Protein AF-A0AAX1YCF3-F1 (afdb_monomer_lite)

Foldseek 3Di:
DDLLVLVVVLVVQDDAPDWDDDPQWTWHFYDPDPQKTKTFIFHQDPVRDTHTAWMWIWHDDPSDTGTAWIWGVPDVVTDTDGDDPVCVVVNVVVSVVSSVVSVVSSVD

pLDDT: mean 91.73, std 7.12, range [60.69, 98.12]

Organism: Streptococcus salivarius (NCBI:txid1304)

Secondary structure (DSSP, 8-state):
--HHHHHHHHHHHSPTT--EEETTEEEEEEEEETTEEEEEEEEEPTTS-EEEEEEEEEEEETTEEEEEEEEESSSSS-EEEE--GGGHHHHHHHHHHHHHHHHHHHH-

Radius of gyration: 13.35 Å; chains: 1; bounding box: 30×35×36 Å

Sequence (108 aa):
MSNEKVLAALFERIEINKSYYFEGAYYRLKDYGDHIYGLQRAIPGMCGEKTASPSIKFYWKNGVLDYQFYVDFEASPMIMKAYSSTDHAFFEQAFENLLHDFEDILES

Structure (mmCIF, N/CA/C/O backbone):
data_AF-A0AAX1YCF3-F1
#
_entry.id   AF-A0AAX1YCF3-F1
#
loop_
_atom_site.group_PDB
_atom_site.id
_atom_site.type_symbol
_atom_site.label_atom_id
_atom_site.label_alt_id
_atom_site.label_comp_id
_atom_site.label_asym_id
_atom_site.label_entity_id
_atom_site.label_seq_id
_atom_site.pdbx_PDB_ins_code
_atom_site.Cartn_x
_atom_site.Cartn_y
_atom_site.Cartn_z
_atom_site.occupancy
_atom_site.B_iso_or_equiv
_atom_site.auth_seq_id
_atom_site.auth_comp_id
_atom_site.auth_asym_id
_atom_site.auth_atom_id
_atom_site.pdbx_PDB_model_num
ATOM 1 N N . MET A 1 1 ? 4.676 -0.693 17.880 1.00 60.69 1 MET A N 1
ATOM 2 C CA . MET A 1 1 ? 3.223 -1.004 17.858 1.00 60.69 1 MET A CA 1
ATOM 3 C C . MET A 1 1 ? 3.008 -2.103 16.827 1.00 60.69 1 MET A C 1
ATOM 5 O O . MET A 1 1 ? 3.894 -2.259 16.007 1.00 60.69 1 MET A O 1
ATOM 9 N N . SER A 1 2 ? 1.933 -2.897 16.886 1.00 83.31 2 SER A N 1
ATOM 10 C CA . SER A 1 2 ? 1.691 -3.886 15.819 1.00 83.31 2 SER A CA 1
ATOM 11 C C . SER A 1 2 ? 1.139 -3.185 14.572 1.00 83.31 2 SER A C 1
ATOM 13 O O . SER A 1 2 ? 0.433 -2.178 14.710 1.00 83.31 2 SER A O 1
ATOM 15 N N . ASN A 1 3 ? 1.447 -3.707 13.385 1.00 83.38 3 ASN A N 1
ATOM 16 C CA . ASN A 1 3 ? 1.052 -3.122 12.099 1.00 83.38 3 ASN A CA 1
ATOM 17 C C . ASN A 1 3 ? -0.465 -2.937 11.984 1.00 83.38 3 ASN A C 1
ATOM 19 O O . ASN A 1 3 ? -0.933 -1.945 11.440 1.00 83.38 3 ASN A O 1
ATOM 23 N N . GLU A 1 4 ? -1.246 -3.827 12.589 1.00 88.56 4 GLU A N 1
ATOM 24 C CA . GLU A 1 4 ? -2.707 -3.764 12.636 1.00 88.56 4 GLU A CA 1
ATOM 25 C C . GLU A 1 4 ? -3.221 -2.534 13.387 1.00 88.56 4 GLU A C 1
ATOM 27 O O . GLU A 1 4 ? -4.222 -1.942 12.990 1.00 88.56 4 GLU A O 1
ATOM 32 N N . LYS A 1 5 ? -2.553 -2.135 14.479 1.00 87.75 5 LYS A N 1
ATOM 33 C CA . LYS A 1 5 ? -2.958 -0.957 15.263 1.00 87.75 5 LYS A CA 1
ATOM 34 C C . LYS A 1 5 ? -2.659 0.332 14.516 1.00 87.75 5 LYS A C 1
ATOM 36 O O . LYS A 1 5 ? -3.493 1.233 14.508 1.00 87.75 5 LYS A O 1
ATOM 41 N N . VAL A 1 6 ? -1.483 0.403 13.897 1.00 88.25 6 VAL A N 1
ATOM 42 C CA . VAL A 1 6 ? -1.078 1.558 13.090 1.00 88.25 6 VAL A CA 1
ATOM 43 C C . VAL A 1 6 ? -1.978 1.675 11.863 1.00 88.25 6 VAL A C 1
ATOM 45 O O . VAL A 1 6 ? -2.522 2.742 11.596 1.00 88.25 6 VAL A O 1
ATOM 48 N N . LEU A 1 7 ? -2.241 0.559 11.179 1.00 92.25 7 LEU A N 1
ATOM 49 C CA . LEU A 1 7 ? -3.172 0.513 10.059 1.00 92.25 7 LEU A CA 1
ATOM 50 C C . LEU A 1 7 ? -4.582 0.948 10.480 1.00 92.25 7 LEU A C 1
ATOM 52 O O . LEU A 1 7 ? -5.189 1.763 9.794 1.00 92.25 7 LEU A O 1
ATOM 56 N N . ALA A 1 8 ? -5.102 0.466 11.611 1.00 92.44 8 ALA A N 1
ATOM 57 C CA . ALA A 1 8 ? -6.402 0.909 12.115 1.00 92.44 8 ALA A CA 1
ATOM 58 C C . ALA A 1 8 ? -6.445 2.434 12.326 1.00 92.44 8 ALA A C 1
ATOM 60 O O . ALA A 1 8 ? -7.373 3.085 11.850 1.00 92.44 8 ALA A O 1
ATOM 61 N N . ALA A 1 9 ? -5.412 3.008 12.951 1.00 91.31 9 ALA A N 1
ATOM 62 C CA . ALA A 1 9 ? -5.302 4.454 13.137 1.00 91.31 9 ALA A CA 1
ATOM 63 C C . ALA A 1 9 ? -5.196 5.214 11.801 1.00 91.31 9 ALA A C 1
ATOM 65 O O . ALA A 1 9 ? -5.776 6.290 11.652 1.00 91.31 9 ALA A O 1
ATOM 66 N N . LEU A 1 10 ? -4.503 4.652 10.806 1.00 92.62 10 LEU A N 1
ATOM 67 C CA . LEU A 1 10 ? -4.424 5.223 9.462 1.00 92.62 10 LEU A CA 1
ATOM 68 C C . LEU A 1 10 ? -5.811 5.312 8.808 1.00 92.62 10 LEU A C 1
ATOM 70 O O . LEU A 1 10 ? -6.159 6.357 8.260 1.00 92.62 10 LEU A O 1
ATOM 74 N N . PHE A 1 11 ? -6.621 4.252 8.898 1.00 92.81 11 PHE A N 1
ATOM 75 C CA . PHE A 1 11 ? -7.989 4.227 8.358 1.00 92.81 11 PHE A CA 1
ATOM 76 C C . PHE A 1 11 ? -8.920 5.269 9.000 1.00 92.81 11 PHE A C 1
ATOM 78 O O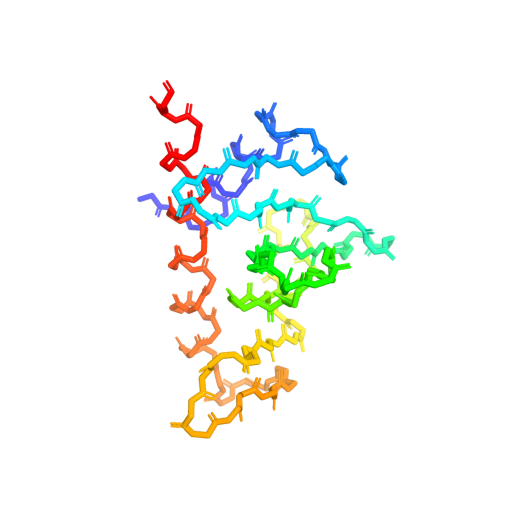 . PHE A 1 11 ? -9.885 5.689 8.366 1.00 92.81 11 PHE A O 1
ATOM 85 N N . GLU A 1 12 ? -8.646 5.698 10.233 1.00 92.88 12 GLU A N 1
ATOM 86 C CA . GLU A 1 12 ? -9.412 6.747 10.919 1.00 92.88 12 GLU A CA 1
ATOM 87 C C . GLU A 1 12 ? -8.987 8.166 10.507 1.00 92.88 12 GLU A C 1
ATOM 89 O O . GLU A 1 12 ? -9.781 9.104 10.603 1.00 92.88 12 GLU A O 1
ATOM 94 N N . ARG A 1 13 ? -7.736 8.338 10.061 1.00 93.00 13 ARG A N 1
ATOM 95 C CA . ARG A 1 13 ? -7.124 9.655 9.810 1.00 93.00 13 ARG A CA 1
ATOM 96 C C . ARG A 1 13 ? -7.024 10.016 8.331 1.00 93.00 13 ARG A C 1
ATOM 98 O O . ARG A 1 13 ? -7.010 11.201 8.002 1.00 93.00 13 ARG A O 1
ATOM 105 N N . ILE A 1 14 ? -6.954 9.024 7.445 1.00 93.06 14 ILE A N 1
ATOM 106 C CA . ILE A 1 14 ? -6.898 9.233 5.998 1.00 93.06 14 ILE A CA 1
ATOM 107 C C . ILE A 1 14 ? -8.266 9.048 5.347 1.00 93.06 14 ILE A C 1
ATOM 109 O O . ILE A 1 14 ? -9.024 8.132 5.654 1.00 93.06 14 ILE A O 1
ATOM 113 N N . GLU A 1 15 ? -8.553 9.896 4.365 1.00 95.12 15 GLU A N 1
ATOM 114 C CA . GLU A 1 15 ? -9.711 9.740 3.498 1.00 95.12 15 GLU A CA 1
ATOM 115 C C . GLU A 1 15 ? -9.401 8.706 2.407 1.00 95.12 15 GLU A C 1
ATOM 117 O O . GLU A 1 15 ? -8.478 8.866 1.600 1.00 95.12 15 GLU A O 1
ATOM 122 N N . ILE A 1 16 ? -10.186 7.631 2.374 1.00 95.25 16 ILE A N 1
ATOM 123 C CA . ILE A 1 16 ? -10.049 6.556 1.389 1.00 95.25 16 ILE A CA 1
ATOM 124 C C . ILE A 1 16 ? -10.192 7.119 -0.034 1.00 95.25 16 ILE A C 1
ATOM 126 O O . ILE A 1 16 ? -11.053 7.945 -0.322 1.00 95.25 16 ILE A O 1
ATOM 130 N N . ASN A 1 17 ? -9.349 6.636 -0.947 1.00 94.81 17 ASN A N 1
ATOM 131 C CA . ASN A 1 17 ? -9.224 7.034 -2.352 1.00 94.81 17 ASN A CA 1
ATOM 132 C C . ASN A 1 17 ? -8.714 8.460 -2.616 1.00 94.81 17 ASN A C 1
ATOM 134 O O . ASN A 1 17 ? -8.412 8.776 -3.774 1.00 94.81 17 ASN A O 1
ATOM 138 N N . LYS A 1 18 ? -8.521 9.288 -1.586 1.00 94.75 18 LYS A N 1
ATOM 139 C CA . LYS A 1 18 ? -7.891 10.602 -1.727 1.00 94.75 18 LYS A CA 1
ATOM 140 C C . LYS A 1 18 ? -6.384 10.476 -1.912 1.00 94.75 18 LYS A C 1
ATOM 142 O O . L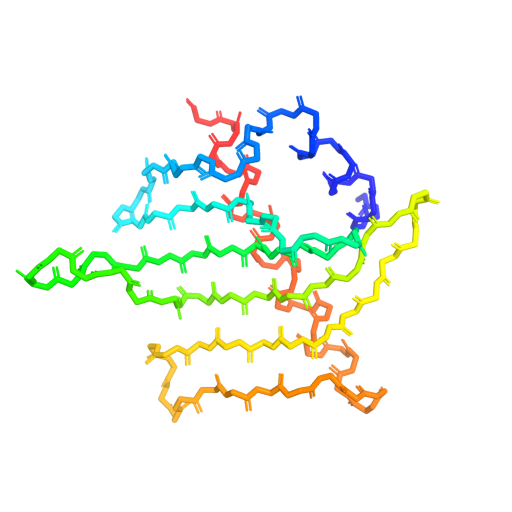YS A 1 18 ? -5.730 9.638 -1.299 1.00 94.75 18 LYS A O 1
ATOM 147 N N . SER A 1 19 ? -5.831 11.317 -2.783 1.00 92.94 19 SER A N 1
ATOM 148 C CA . SER A 1 19 ? -4.384 11.451 -2.949 1.00 92.94 19 SER A CA 1
ATOM 149 C C . SER A 1 19 ? -3.849 12.607 -2.112 1.00 92.94 19 SER A C 1
ATOM 151 O O . SER A 1 19 ? -4.342 13.727 -2.224 1.00 92.94 19 SER A O 1
ATOM 153 N N . TYR A 1 20 ? -2.797 12.333 -1.353 1.00 93.44 20 TYR A N 1
ATOM 154 C CA . TYR A 1 20 ? -2.024 13.286 -0.566 1.00 93.44 20 TYR A CA 1
ATOM 155 C C . TYR A 1 20 ? -0.669 13.473 -1.245 1.00 93.44 20 TYR A C 1
ATOM 157 O O . TYR A 1 20 ? -0.075 12.490 -1.676 1.00 93.44 20 TYR A O 1
ATOM 165 N N . TYR A 1 21 ? -0.209 14.711 -1.418 1.00 91.94 21 TYR A N 1
ATOM 166 C CA . TYR A 1 21 ? 1.105 14.980 -2.005 1.00 91.94 21 TYR A CA 1
ATOM 167 C C . TYR A 1 21 ? 2.092 15.316 -0.895 1.00 91.94 21 TYR A C 1
ATOM 169 O O . TYR A 1 21 ? 1.856 16.262 -0.146 1.00 91.94 21 TYR A O 1
ATOM 177 N N . PHE A 1 22 ? 3.175 14.554 -0.810 1.00 92.31 22 PHE A N 1
ATOM 178 C CA . PHE A 1 22 ? 4.198 14.692 0.218 1.00 92.31 22 PHE A CA 1
ATOM 179 C C . PHE A 1 22 ? 5.557 14.312 -0.373 1.00 92.31 22 PHE A C 1
ATOM 181 O O . PHE A 1 22 ? 5.653 13.346 -1.127 1.00 92.31 22 PHE A O 1
ATOM 188 N N . GLU A 1 23 ? 6.580 15.126 -0.110 1.00 91.44 23 GLU A N 1
ATOM 189 C CA . GLU A 1 23 ? 7.968 14.905 -0.555 1.00 91.44 23 GLU A CA 1
ATOM 190 C C . GLU A 1 23 ? 8.138 14.429 -2.013 1.00 91.44 23 GLU A C 1
ATOM 192 O O . GLU A 1 23 ? 8.900 13.517 -2.325 1.00 91.44 23 GLU A O 1
ATOM 197 N N . GLY A 1 24 ? 7.418 15.052 -2.951 1.00 89.31 24 GLY A N 1
ATOM 198 C CA . GLY A 1 24 ? 7.567 14.736 -4.377 1.00 89.31 24 GLY A CA 1
ATOM 199 C C . GLY A 1 24 ? 6.735 13.551 -4.874 1.00 89.31 24 GLY A C 1
ATOM 200 O O . GLY A 1 24 ? 6.744 13.277 -6.073 1.00 89.31 24 GLY A O 1
ATOM 201 N N . ALA A 1 25 ? 5.988 12.874 -4.000 1.00 92.81 25 ALA A N 1
ATOM 202 C CA . ALA A 1 25 ? 5.180 11.711 -4.342 1.00 92.81 25 ALA A CA 1
ATOM 203 C C . ALA A 1 25 ? 3.712 11.877 -3.923 1.00 92.81 25 ALA A C 1
ATOM 205 O O . ALA A 1 25 ? 3.359 12.657 -3.039 1.00 92.81 25 ALA A O 1
ATOM 206 N N . TYR A 1 26 ? 2.832 11.127 -4.584 1.00 93.75 26 TYR A N 1
ATOM 207 C CA . TYR A 1 26 ? 1.434 10.993 -4.199 1.00 93.75 26 TYR A CA 1
ATOM 208 C C . TYR A 1 26 ? 1.221 9.717 -3.402 1.00 93.75 26 TYR A C 1
ATOM 210 O O . TYR A 1 26 ? 1.522 8.631 -3.888 1.00 93.75 26 TYR A O 1
ATOM 218 N N . TYR A 1 27 ? 0.587 9.844 -2.248 1.00 95.25 27 TYR A N 1
ATOM 219 C CA . TYR A 1 27 ? 0.203 8.735 -1.393 1.00 95.25 27 TYR A CA 1
ATOM 220 C C . TYR A 1 27 ? -1.312 8.601 -1.369 1.00 95.25 27 TYR A C 1
ATOM 222 O O . TYR A 1 27 ? -2.046 9.592 -1.360 1.00 95.25 27 TYR A O 1
ATOM 230 N N . ARG A 1 28 ? -1.804 7.367 -1.418 1.00 95.56 28 ARG A N 1
ATOM 231 C CA . ARG A 1 28 ? -3.236 7.071 -1.366 1.00 95.56 28 ARG A CA 1
ATOM 232 C C . ARG A 1 28 ? -3.490 5.715 -0.727 1.00 95.56 28 ARG A C 1
ATOM 234 O O . ARG A 1 28 ? -2.946 4.713 -1.189 1.00 95.56 28 ARG A O 1
ATOM 241 N N . LEU A 1 29 ? -4.405 5.686 0.238 1.00 96.75 29 LEU A N 1
ATOM 242 C CA . LEU A 1 29 ? -5.099 4.465 0.630 1.00 96.75 29 LEU A CA 1
ATOM 243 C C . LEU A 1 29 ? -6.216 4.215 -0.385 1.00 96.75 29 LEU A C 1
ATOM 245 O O . LEU A 1 29 ? -7.202 4.947 -0.431 1.00 96.75 29 LEU A O 1
ATOM 249 N N . LYS A 1 30 ? -6.033 3.234 -1.261 1.00 96.31 30 LYS A N 1
ATOM 250 C CA . LYS A 1 30 ? -6.987 2.899 -2.319 1.00 96.31 30 LYS A CA 1
ATOM 251 C C . LYS A 1 30 ? -7.916 1.784 -1.863 1.00 96.31 30 LYS A C 1
ATOM 253 O O . LYS A 1 30 ? -7.440 0.798 -1.317 1.00 96.31 30 LYS A O 1
ATOM 258 N N . ASP A 1 31 ? -9.203 1.912 -2.156 1.00 97.00 31 ASP A N 1
ATOM 259 C CA . ASP A 1 31 ? -10.203 0.861 -1.970 1.00 97.00 31 ASP A CA 1
ATOM 260 C C . ASP A 1 31 ? -10.479 0.153 -3.302 1.00 97.00 31 ASP A C 1
ATOM 262 O O . ASP A 1 31 ? -10.690 0.792 -4.337 1.00 97.00 31 ASP A O 1
ATOM 266 N N . TYR A 1 32 ? -10.421 -1.175 -3.277 1.00 96.50 32 TYR A N 1
ATOM 267 C CA . TYR A 1 32 ? -10.709 -2.054 -4.408 1.00 96.50 32 TYR A CA 1
ATOM 268 C C . TYR A 1 32 ? -12.045 -2.802 -4.252 1.00 96.50 32 TYR A C 1
ATOM 270 O O . TYR A 1 32 ? -12.392 -3.569 -5.150 1.00 96.50 32 TYR A O 1
ATOM 278 N N . GLY A 1 33 ? -12.790 -2.583 -3.165 1.00 96.25 33 GLY A N 1
ATOM 279 C CA . GLY A 1 33 ? -13.979 -3.349 -2.793 1.00 96.25 33 GLY A CA 1
ATOM 280 C C . GLY A 1 33 ? -13.642 -4.609 -1.991 1.00 96.25 33 GLY A C 1
ATOM 281 O O . GLY A 1 33 ? -12.483 -4.996 -1.875 1.00 96.25 33 GLY A O 1
ATOM 282 N N . ASP A 1 34 ? -14.661 -5.247 -1.409 1.00 96.00 34 ASP A N 1
ATOM 283 C CA . ASP A 1 34 ? -14.544 -6.524 -0.681 1.00 96.00 34 ASP A CA 1
ATOM 284 C C . ASP A 1 34 ? -13.478 -6.542 0.430 1.00 96.00 34 ASP A C 1
ATOM 286 O O . ASP A 1 34 ? -12.816 -7.553 0.665 1.00 96.00 34 ASP A O 1
ATOM 290 N N . HIS A 1 35 ? -13.327 -5.413 1.135 1.00 97.00 35 HIS A N 1
ATOM 291 C CA . HIS A 1 35 ? -12.307 -5.208 2.172 1.00 97.00 35 HIS A CA 1
ATOM 292 C C . HIS A 1 35 ? -10.867 -5.312 1.657 1.00 97.00 35 HIS A C 1
ATOM 294 O O . HIS A 1 35 ? -9.944 -5.604 2.419 1.00 97.00 35 HIS A O 1
ATOM 300 N N . ILE A 1 36 ? -10.675 -5.083 0.361 1.00 98.12 36 ILE A N 1
ATOM 301 C CA . ILE A 1 36 ? -9.374 -5.076 -0.278 1.00 98.12 36 ILE A CA 1
ATOM 302 C C . ILE A 1 36 ? -8.918 -3.646 -0.479 1.00 98.12 36 ILE A C 1
ATOM 304 O O . ILE A 1 36 ? -9.572 -2.846 -1.146 1.00 98.12 36 ILE A O 1
ATOM 308 N N . TYR A 1 37 ? -7.738 -3.354 0.039 1.00 98.00 37 TYR A N 1
ATOM 309 C CA . TYR A 1 37 ? -7.154 -2.030 0.011 1.00 98.00 37 TYR A CA 1
ATOM 310 C C . TYR A 1 37 ? -5.755 -2.075 -0.581 1.00 98.00 37 TYR A C 1
ATOM 312 O O . TYR A 1 37 ? -5.161 -3.139 -0.767 1.00 98.00 37 TYR A O 1
ATOM 320 N N . GLY A 1 38 ? -5.221 -0.904 -0.904 1.00 97.31 38 GLY A N 1
ATOM 321 C CA . GLY A 1 38 ? -3.802 -0.775 -1.167 1.00 97.31 38 GLY A CA 1
ATOM 322 C C . GLY A 1 38 ? -3.222 0.514 -0.627 1.00 97.31 38 GLY A C 1
ATOM 323 O O . GLY A 1 38 ? -3.796 1.583 -0.827 1.00 97.31 38 GLY A O 1
ATOM 324 N N . LEU A 1 39 ? -2.060 0.399 0.006 1.00 97.44 39 LEU A N 1
ATOM 325 C CA . LEU A 1 39 ? -1.187 1.537 0.245 1.00 97.44 39 LEU A CA 1
ATOM 326 C C . LEU A 1 39 ? -0.403 1.747 -1.042 1.00 97.44 39 LEU A C 1
ATOM 328 O O . LEU A 1 39 ? 0.193 0.815 -1.591 1.00 97.44 39 LEU A O 1
ATOM 332 N N . GLN A 1 40 ? -0.495 2.951 -1.584 1.00 96.31 40 GLN A N 1
ATOM 333 C CA . GLN A 1 40 ? 0.132 3.300 -2.844 1.00 96.31 40 GLN A CA 1
ATOM 334 C C . GLN A 1 40 ? 0.899 4.597 -2.671 1.00 96.31 40 GLN A C 1
ATOM 336 O O . GLN A 1 40 ? 0.286 5.629 -2.404 1.00 96.31 40 GLN A O 1
ATOM 341 N N . ARG A 1 41 ? 2.201 4.537 -2.937 1.00 95.25 41 ARG A N 1
ATOM 342 C CA . ARG A 1 41 ? 3.016 5.680 -3.327 1.00 95.25 41 ARG A CA 1
ATOM 343 C C . ARG A 1 41 ? 3.073 5.731 -4.851 1.00 95.25 41 ARG A C 1
ATOM 345 O O . ARG A 1 41 ? 3.111 4.697 -5.523 1.00 95.25 41 ARG A O 1
ATOM 352 N N . ALA A 1 42 ? 3.024 6.922 -5.424 1.00 92.31 42 ALA A N 1
ATOM 353 C CA . ALA A 1 42 ? 3.137 7.113 -6.857 1.00 92.31 42 ALA A CA 1
ATOM 354 C C . ALA A 1 42 ? 3.925 8.372 -7.195 1.00 92.31 42 ALA A C 1
ATOM 356 O O . ALA A 1 42 ? 3.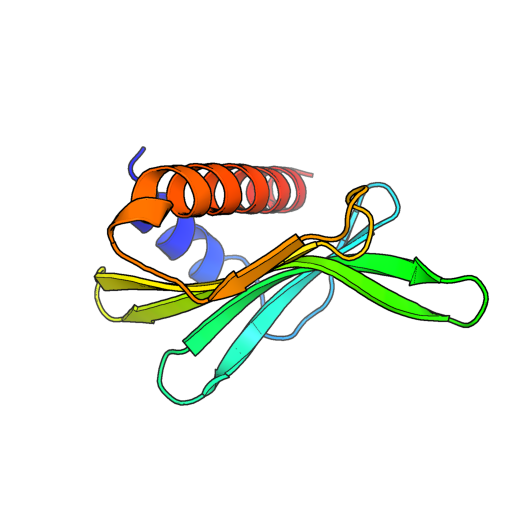633 9.451 -6.677 1.00 92.31 42 ALA A O 1
ATOM 357 N N . ILE A 1 43 ? 4.879 8.245 -8.111 1.00 86.56 43 ILE A N 1
ATOM 358 C CA . ILE A 1 43 ? 5.659 9.380 -8.604 1.00 86.56 43 ILE A CA 1
ATOM 359 C C . ILE A 1 43 ? 4.914 10.052 -9.762 1.00 86.56 43 ILE A C 1
ATOM 361 O O . ILE A 1 43 ? 4.400 9.350 -10.643 1.00 86.56 43 ILE A O 1
ATOM 365 N N . PRO A 1 44 ? 4.831 11.396 -9.790 1.00 83.50 44 PRO A N 1
ATOM 366 C CA . PRO A 1 44 ? 4.393 12.115 -10.977 1.00 83.50 44 PRO A CA 1
ATOM 367 C C . PRO A 1 44 ? 5.378 11.907 -12.133 1.00 83.50 44 PRO A C 1
ATOM 369 O O . PRO A 1 44 ? 6.530 12.326 -12.078 1.00 83.50 44 PRO A O 1
ATOM 372 N N . GLY A 1 45 ? 4.904 11.295 -13.210 1.00 77.06 45 GLY A N 1
ATOM 373 C CA . GLY A 1 45 ? 5.602 11.222 -14.484 1.00 77.06 45 GLY A CA 1
ATOM 374 C C . GLY A 1 45 ? 5.563 12.551 -15.240 1.00 77.06 45 GLY A C 1
ATOM 375 O O . GLY A 1 45 ? 4.744 13.434 -14.968 1.00 77.06 45 GLY A O 1
ATOM 376 N N . MET A 1 46 ? 6.416 12.667 -16.261 1.00 68.62 46 MET A N 1
ATOM 377 C CA . MET A 1 46 ? 6.575 13.881 -17.080 1.00 68.62 46 MET A CA 1
ATOM 378 C C . MET A 1 46 ? 5.277 14.366 -17.750 1.00 68.62 46 MET A C 1
ATOM 380 O O . MET A 1 46 ? 5.158 15.545 -18.073 1.00 68.62 46 MET A O 1
ATOM 384 N N . CYS A 1 47 ? 4.303 13.473 -17.947 1.00 71.00 47 CYS A N 1
ATOM 385 C CA . CYS A 1 47 ? 3.013 13.766 -18.577 1.00 71.00 47 CYS A CA 1
ATOM 386 C C . CYS A 1 47 ? 1.821 13.672 -17.604 1.00 71.00 47 CYS A C 1
ATOM 388 O O . CYS A 1 47 ? 0.681 13.540 -18.041 1.00 71.00 47 CYS A O 1
ATOM 390 N N . GLY A 1 48 ? 2.064 13.720 -16.287 1.00 66.69 48 GLY A N 1
ATOM 391 C CA . GLY A 1 48 ? 1.018 13.629 -15.259 1.00 66.69 48 GLY A CA 1
ATOM 392 C C . GLY A 1 48 ? 0.541 12.204 -14.953 1.00 66.69 48 GLY A C 1
ATOM 393 O O . GLY A 1 48 ? -0.330 12.022 -14.099 1.00 66.69 48 GLY A O 1
ATOM 394 N N . GLU A 1 49 ? 1.120 11.195 -15.611 1.00 73.69 49 GLU A N 1
ATOM 395 C CA . GLU A 1 49 ? 0.955 9.789 -15.239 1.00 73.69 49 GLU A CA 1
ATOM 396 C C . GLU A 1 49 ? 1.426 9.575 -13.798 1.00 73.69 49 GLU A C 1
ATOM 398 O O . GLU A 1 49 ? 2.414 10.160 -13.366 1.00 73.69 49 GLU A O 1
ATOM 403 N N . LYS A 1 50 ? 0.709 8.755 -13.029 1.00 75.62 50 LYS A N 1
ATOM 404 C CA . LYS A 1 50 ? 1.093 8.403 -11.658 1.00 75.62 50 LYS A CA 1
ATOM 405 C C . LYS A 1 50 ? 1.486 6.936 -11.635 1.00 75.62 50 LYS A C 1
ATOM 407 O O . LYS A 1 50 ? 0.612 6.068 -11.584 1.00 75.62 50 LYS A O 1
ATOM 412 N N . THR A 1 51 ? 2.784 6.668 -11.687 1.00 79.44 51 THR A N 1
ATOM 413 C CA . THR A 1 51 ? 3.318 5.302 -11.673 1.00 79.44 51 THR A CA 1
ATOM 414 C C . THR A 1 51 ? 3.429 4.818 -10.232 1.00 79.44 51 THR A C 1
ATOM 416 O O . THR A 1 51 ? 4.005 5.508 -9.398 1.00 79.44 51 THR A O 1
ATOM 419 N N . ALA A 1 52 ? 2.831 3.666 -9.920 1.00 78.12 52 ALA A N 1
ATOM 420 C CA . ALA A 1 52 ? 2.809 3.109 -8.568 1.00 78.12 52 ALA A CA 1
ATOM 421 C C . ALA A 1 52 ? 4.182 2.543 -8.161 1.00 78.12 52 ALA A C 1
ATOM 423 O O . ALA A 1 52 ? 4.585 1.505 -8.679 1.00 78.12 52 ALA A O 1
ATOM 424 N N . SER A 1 53 ? 4.857 3.185 -7.212 1.00 86.75 53 SER A N 1
ATOM 425 C CA . SER A 1 53 ? 6.204 2.810 -6.775 1.00 86.75 53 SER A CA 1
ATOM 426 C C . SER A 1 53 ? 6.448 3.255 -5.323 1.00 86.75 53 SER A C 1
ATOM 428 O O . SER A 1 53 ? 6.723 4.436 -5.095 1.00 86.75 53 SER A O 1
ATOM 430 N N . PRO A 1 54 ? 6.333 2.365 -4.320 1.00 94.69 54 PRO A N 1
ATOM 431 C CA . PRO A 1 54 ? 5.697 1.051 -4.383 1.00 94.69 54 PRO A CA 1
ATOM 432 C C . PRO A 1 54 ? 4.184 1.087 -4.096 1.00 94.69 54 PRO A C 1
ATOM 434 O O . PRO A 1 54 ? 3.625 2.064 -3.589 1.00 94.69 54 PRO A O 1
ATOM 437 N N . SER A 1 55 ? 3.497 -0.014 -4.408 1.00 96.75 55 SER A N 1
ATOM 438 C CA . SER A 1 55 ? 2.127 -0.279 -3.971 1.00 96.75 55 SER A CA 1
ATOM 439 C C . SER A 1 55 ? 1.964 -1.706 -3.471 1.00 96.75 55 SER A C 1
ATOM 441 O O . SER A 1 55 ? 2.340 -2.663 -4.147 1.00 96.75 55 SER A O 1
ATOM 443 N N . ILE A 1 56 ? 1.335 -1.840 -2.306 1.00 97.94 56 ILE A N 1
ATOM 444 C CA . ILE A 1 56 ? 0.984 -3.122 -1.703 1.00 97.94 56 ILE A CA 1
ATOM 445 C C . ILE A 1 56 ? -0.531 -3.232 -1.575 1.00 97.94 56 ILE A C 1
ATOM 447 O O . ILE A 1 56 ? -1.191 -2.319 -1.084 1.00 97.94 56 ILE A O 1
ATOM 451 N N . LYS A 1 57 ? -1.083 -4.349 -2.043 1.00 98.00 57 LYS A N 1
ATOM 452 C CA . LYS A 1 57 ? -2.503 -4.693 -1.990 1.00 98.00 57 LYS A CA 1
ATOM 453 C C . LYS A 1 57 ? -2.722 -5.770 -0.934 1.00 98.00 57 LYS A C 1
ATOM 455 O O . LYS A 1 57 ? -1.999 -6.768 -0.921 1.00 98.00 57 LYS A O 1
ATOM 460 N N . PHE A 1 58 ? -3.721 -5.579 -0.083 1.00 97.81 58 PHE A N 1
ATOM 461 C CA . PHE A 1 58 ? -4.003 -6.441 1.063 1.00 97.81 58 PHE A CA 1
ATOM 462 C C . PHE A 1 58 ? -5.499 -6.459 1.393 1.00 97.81 58 PHE A C 1
ATOM 464 O O . PHE A 1 58 ? -6.233 -5.525 1.075 1.00 97.81 58 PHE A O 1
ATOM 471 N N . TYR A 1 59 ? -5.948 -7.534 2.029 1.00 97.50 59 TYR A N 1
ATOM 472 C CA . TYR A 1 59 ? -7.238 -7.614 2.699 1.00 97.50 59 TYR A CA 1
ATOM 473 C C . TYR A 1 59 ? -7.114 -7.036 4.108 1.00 97.50 59 TYR A C 1
ATOM 475 O O . TYR A 1 59 ? -6.135 -7.307 4.804 1.00 97.50 59 TYR A O 1
ATOM 483 N N . TRP A 1 60 ? -8.114 -6.263 4.527 1.00 97.12 60 TRP A N 1
ATOM 484 C CA . TRP A 1 60 ? -8.203 -5.728 5.879 1.00 97.12 60 TRP A CA 1
ATOM 485 C C . TRP A 1 60 ? -9.639 -5.734 6.394 1.00 97.12 60 TRP A C 1
ATOM 487 O O . TRP A 1 60 ? -10.496 -4.993 5.911 1.00 97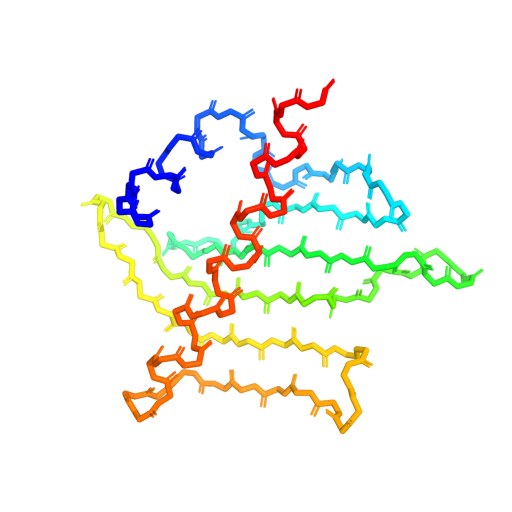.12 60 TRP A O 1
ATOM 497 N N . LYS A 1 61 ? -9.909 -6.539 7.424 1.00 95.06 61 LYS A N 1
ATOM 498 C CA . LYS A 1 61 ? -11.211 -6.545 8.102 1.00 95.06 61 LYS A CA 1
ATOM 499 C C . LYS A 1 61 ? -11.076 -7.030 9.534 1.00 95.06 61 LYS A C 1
ATOM 501 O O . LYS A 1 61 ? -10.524 -8.098 9.769 1.00 95.06 61 LYS A O 1
ATOM 506 N N . ASN A 1 62 ? -11.664 -6.301 10.482 1.00 90.19 62 ASN A N 1
ATOM 507 C CA . ASN A 1 62 ? -11.754 -6.712 11.890 1.00 90.19 62 ASN A CA 1
ATOM 508 C C . ASN A 1 62 ? -10.399 -7.137 12.499 1.00 90.19 62 ASN A C 1
ATOM 510 O O . ASN A 1 62 ? -10.344 -8.105 13.254 1.00 90.19 62 ASN A O 1
ATOM 514 N N . GLY A 1 63 ? -9.308 -6.448 12.149 1.00 87.44 63 GLY A N 1
ATOM 515 C CA . GLY A 1 63 ? -7.965 -6.772 12.643 1.00 87.44 63 GLY A CA 1
ATOM 516 C C . GLY A 1 63 ? -7.227 -7.866 11.865 1.00 87.44 63 GLY A C 1
ATOM 517 O O . GLY A 1 63 ? -6.073 -8.132 12.175 1.00 87.44 63 GLY A O 1
ATOM 518 N N . VAL A 1 64 ? -7.858 -8.494 10.870 1.00 91.88 64 VAL A N 1
ATOM 519 C CA . VAL A 1 64 ? -7.213 -9.480 9.993 1.00 91.88 64 VAL A CA 1
ATOM 520 C C . VAL A 1 64 ? -6.565 -8.760 8.816 1.00 91.88 64 VAL A C 1
ATOM 522 O O . VAL A 1 64 ? -7.269 -8.092 8.055 1.00 91.88 64 VAL A O 1
ATOM 525 N N . LEU A 1 65 ? -5.248 -8.924 8.678 1.00 94.31 65 LEU A N 1
ATOM 526 C CA . LEU A 1 65 ? -4.424 -8.407 7.588 1.00 94.31 65 LEU A CA 1
ATOM 527 C C . LEU A 1 65 ? -3.867 -9.576 6.767 1.00 94.31 65 LEU A C 1
ATOM 529 O O . LEU A 1 65 ? -3.120 -10.389 7.300 1.00 94.31 65 LEU A O 1
ATOM 533 N N . ASP A 1 66 ? -4.187 -9.625 5.472 1.00 95.38 66 ASP A N 1
ATOM 534 C CA . ASP A 1 66 ? -3.635 -10.622 4.543 1.00 95.38 66 ASP A CA 1
ATOM 535 C C . ASP A 1 66 ? -3.112 -9.952 3.270 1.00 95.38 66 ASP A C 1
ATOM 537 O O . ASP A 1 66 ? -3.835 -9.237 2.574 1.00 95.38 66 ASP A O 1
ATOM 541 N N . TYR A 1 67 ? -1.854 -10.205 2.920 1.00 97.19 67 TYR A N 1
ATOM 542 C CA . TYR A 1 67 ? -1.241 -9.639 1.722 1.00 97.19 67 TYR A CA 1
ATOM 543 C C . TYR A 1 67 ? -1.717 -10.340 0.441 1.00 97.19 67 TYR A C 1
ATOM 545 O O . TYR A 1 67 ? -1.978 -11.541 0.427 1.00 97.19 67 TYR A O 1
ATOM 553 N N . GLN A 1 68 ? -1.803 -9.596 -0.666 1.00 97.38 68 GLN A N 1
ATOM 554 C CA . GLN A 1 68 ? -2.220 -10.137 -1.967 1.00 97.38 68 GLN A CA 1
ATOM 555 C C . GLN A 1 68 ? -1.193 -9.905 -3.069 1.00 97.38 68 GLN A C 1
ATOM 557 O O . GLN A 1 68 ? -0.889 -10.816 -3.840 1.00 97.38 68 GLN A O 1
ATOM 562 N N . PHE A 1 69 ? -0.693 -8.676 -3.194 1.00 97.44 69 PHE A N 1
ATOM 563 C CA . PHE A 1 69 ? 0.157 -8.302 -4.319 1.00 97.44 69 PHE A CA 1
ATOM 564 C C . PHE A 1 69 ? 1.031 -7.101 -3.977 1.00 97.44 69 PHE A C 1
ATOM 566 O O . PHE A 1 69 ? 0.589 -6.200 -3.270 1.00 97.44 69 PHE A O 1
ATOM 573 N N . TYR A 1 70 ? 2.249 -7.078 -4.501 1.00 97.62 70 TYR A N 1
ATOM 574 C CA . TYR A 1 70 ? 3.178 -5.965 -4.385 1.00 97.62 70 TYR A CA 1
ATOM 575 C C . TYR A 1 70 ? 3.709 -5.589 -5.767 1.00 97.62 70 TYR A C 1
ATOM 577 O O . TYR A 1 70 ? 4.043 -6.465 -6.571 1.00 97.62 70 TYR A O 1
ATOM 585 N N . VAL A 1 71 ? 3.807 -4.289 -6.029 1.00 95.88 71 VAL A N 1
ATOM 586 C CA . VAL A 1 71 ? 4.451 -3.746 -7.223 1.00 95.88 71 VAL A CA 1
ATOM 587 C C . VAL A 1 71 ? 5.334 -2.558 -6.882 1.00 95.88 71 VAL A C 1
ATOM 589 O O . VAL A 1 71 ? 4.939 -1.681 -6.119 1.00 95.88 71 VAL A O 1
ATOM 592 N N . ASP A 1 72 ? 6.504 -2.521 -7.502 1.00 95.06 72 ASP A N 1
ATOM 593 C CA . ASP A 1 72 ? 7.383 -1.364 -7.554 1.00 95.06 72 ASP A CA 1
ATOM 594 C C . ASP A 1 72 ? 7.939 -1.231 -8.975 1.00 95.06 72 ASP A C 1
ATOM 596 O O . ASP A 1 72 ? 8.751 -2.049 -9.423 1.00 95.06 72 ASP A O 1
ATOM 600 N N . PHE A 1 73 ? 7.450 -0.220 -9.696 1.00 90.44 73 PHE A N 1
ATOM 601 C CA . PHE A 1 73 ? 7.863 0.071 -11.067 1.00 90.44 73 PHE A CA 1
ATOM 602 C C . PHE A 1 73 ? 9.174 0.869 -11.151 1.00 90.44 73 PHE A C 1
ATOM 604 O O . PHE A 1 73 ? 9.748 0.940 -12.235 1.00 90.44 73 PHE A O 1
ATOM 611 N N . GLU A 1 74 ? 9.649 1.471 -10.053 1.00 89.81 74 GLU A N 1
ATOM 612 C CA . GLU A 1 74 ? 10.929 2.199 -10.016 1.00 89.81 74 GLU A CA 1
ATOM 613 C C . GLU A 1 74 ? 12.105 1.315 -9.577 1.00 89.81 74 GLU A C 1
ATOM 615 O O . GLU A 1 74 ? 13.259 1.646 -9.858 1.00 89.81 74 GLU A O 1
ATOM 620 N N . ALA A 1 75 ? 11.836 0.173 -8.937 1.00 89.62 75 ALA A N 1
ATOM 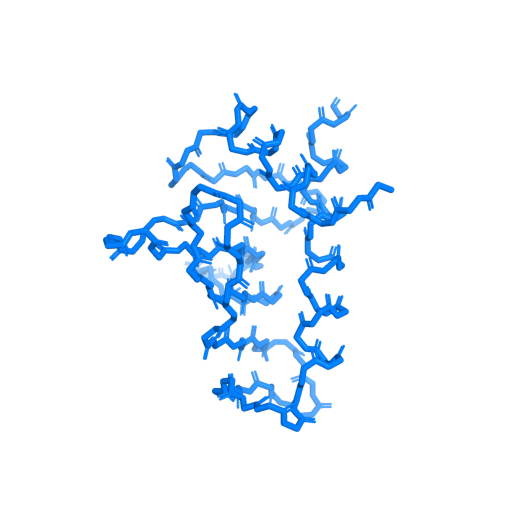621 C CA . ALA A 1 75 ? 12.858 -0.821 -8.630 1.00 89.62 75 ALA A CA 1
ATOM 622 C C . ALA A 1 75 ? 13.575 -1.327 -9.902 1.00 89.62 75 ALA A C 1
ATOM 624 O O . ALA A 1 75 ? 12.975 -1.477 -10.967 1.00 89.62 75 ALA A O 1
ATOM 625 N N . SER A 1 76 ? 14.875 -1.624 -9.789 1.00 88.19 76 SER A N 1
ATOM 626 C CA . SER A 1 76 ? 15.695 -2.155 -10.886 1.00 88.19 76 SER A CA 1
ATOM 627 C C . SER A 1 76 ? 16.426 -3.435 -10.444 1.00 88.19 76 SER A C 1
ATOM 629 O O . SER A 1 76 ? 17.387 -3.345 -9.676 1.00 88.19 76 SER A O 1
ATOM 631 N N . PRO A 1 77 ? 15.992 -4.631 -10.896 1.00 89.12 77 PRO A N 1
ATOM 632 C CA . PRO A 1 77 ? 14.862 -4.866 -11.801 1.00 89.12 77 PRO A CA 1
ATOM 633 C C . PRO A 1 77 ? 13.504 -4.549 -11.152 1.00 89.12 77 PRO A C 1
ATOM 635 O O . PRO A 1 77 ? 13.365 -4.621 -9.932 1.00 89.12 77 PRO A O 1
ATOM 638 N N . MET A 1 78 ? 12.501 -4.245 -11.984 1.00 93.31 78 MET A N 1
ATOM 639 C CA . MET A 1 78 ? 11.117 -4.011 -11.552 1.00 93.31 78 MET A CA 1
ATOM 640 C C . MET A 1 78 ? 10.606 -5.181 -10.711 1.00 93.31 78 MET A C 1
ATOM 642 O O . MET A 1 78 ? 10.801 -6.345 -11.076 1.00 93.31 78 MET A O 1
ATOM 646 N N . ILE A 1 79 ? 9.889 -4.879 -9.627 1.00 94.44 79 ILE A N 1
ATOM 647 C CA . ILE A 1 79 ? 9.329 -5.898 -8.740 1.00 94.44 79 ILE A CA 1
ATOM 648 C C . ILE A 1 79 ? 7.822 -5.978 -8.961 1.00 94.44 79 ILE A C 1
ATOM 650 O O . ILE A 1 79 ? 7.095 -5.010 -8.768 1.00 94.44 79 ILE A O 1
ATOM 654 N N . MET A 1 80 ? 7.336 -7.159 -9.333 1.00 95.56 80 MET A N 1
ATOM 655 C CA . MET A 1 80 ? 5.914 -7.496 -9.364 1.00 95.56 80 MET A CA 1
ATOM 656 C C . MET A 1 80 ? 5.750 -8.870 -8.732 1.00 95.56 80 MET A C 1
ATOM 658 O O . MET A 1 80 ? 6.267 -9.857 -9.255 1.00 95.56 80 MET A O 1
ATOM 662 N N . LYS A 1 81 ? 5.066 -8.938 -7.591 1.00 95.75 81 LYS A N 1
ATOM 663 C CA . LYS A 1 81 ? 5.003 -10.156 -6.783 1.00 95.75 81 LYS A CA 1
ATOM 664 C C . LYS A 1 81 ? 3.585 -10.412 -6.299 1.00 95.75 81 LYS A C 1
ATOM 666 O O . LYS A 1 81 ? 3.006 -9.583 -5.603 1.00 95.75 81 LYS A O 1
ATOM 671 N N . ALA A 1 82 ? 3.035 -11.572 -6.650 1.00 97.44 82 ALA A N 1
ATOM 672 C CA . ALA A 1 82 ? 1.850 -12.102 -5.985 1.00 97.44 82 ALA A CA 1
ATOM 673 C C . ALA A 1 82 ? 2.256 -12.710 -4.642 1.00 97.44 82 ALA A C 1
ATOM 675 O O . ALA A 1 82 ? 3.332 -13.298 -4.533 1.00 97.44 82 ALA A O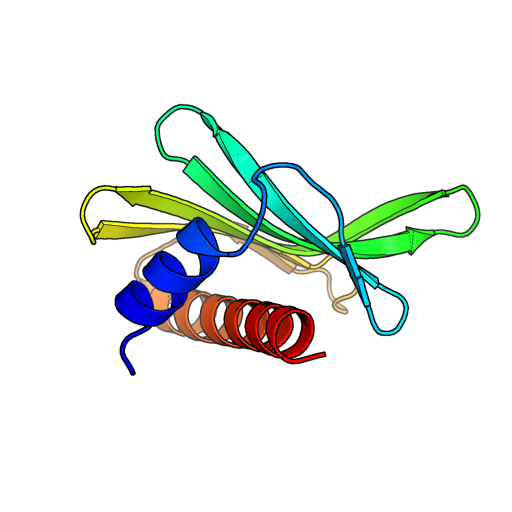 1
ATOM 676 N N . TYR A 1 83 ? 1.415 -12.550 -3.626 1.00 97.06 83 TYR A N 1
ATOM 677 C CA . TYR A 1 83 ? 1.715 -13.064 -2.298 1.00 97.06 83 TYR A CA 1
ATOM 678 C C . TYR A 1 83 ? 1.810 -14.592 -2.288 1.00 97.06 83 TYR A C 1
ATOM 680 O O . TYR A 1 83 ? 0.985 -15.296 -2.874 1.00 97.06 83 TYR A O 1
ATOM 688 N N . SER A 1 84 ? 2.809 -15.093 -1.567 1.00 95.44 84 SER A N 1
ATOM 689 C CA . SER A 1 84 ? 2.951 -16.494 -1.194 1.00 95.44 84 SER A CA 1
ATOM 690 C C . SER A 1 84 ? 3.489 -16.576 0.235 1.00 95.44 84 SER A C 1
ATOM 692 O O . SER A 1 84 ? 4.153 -15.653 0.709 1.00 95.44 84 SER A O 1
ATOM 694 N N . SER A 1 85 ? 3.247 -17.685 0.935 1.00 92.00 85 SER A N 1
ATOM 695 C CA . SER A 1 85 ? 3.701 -17.845 2.325 1.00 92.00 85 SER A CA 1
ATOM 696 C C . SER A 1 85 ? 5.225 -17.790 2.474 1.00 92.00 85 SER A C 1
ATOM 698 O O . SER A 1 85 ? 5.722 -17.409 3.528 1.00 92.00 85 SER A O 1
ATOM 700 N N . THR A 1 86 ? 5.983 -18.137 1.429 1.00 94.81 86 THR A N 1
ATOM 701 C CA . THR A 1 86 ? 7.451 -18.022 1.428 1.00 94.81 86 THR A CA 1
ATOM 702 C C . THR A 1 86 ? 7.936 -16.579 1.307 1.00 94.81 86 THR A C 1
ATOM 704 O O . THR A 1 86 ? 9.089 -16.300 1.616 1.00 94.81 86 THR A O 1
ATOM 707 N N . ASP A 1 87 ? 7.063 -15.661 0.891 1.00 94.00 87 ASP A N 1
ATOM 708 C CA . ASP A 1 87 ? 7.371 -14.244 0.706 1.00 94.00 87 ASP A CA 1
ATOM 709 C C . ASP A 1 87 ? 6.924 -13.374 1.884 1.00 94.00 87 ASP A C 1
ATOM 711 O O . ASP A 1 87 ? 7.054 -12.154 1.814 1.00 94.00 87 ASP A O 1
ATOM 715 N N . HIS A 1 88 ? 6.412 -13.975 2.961 1.00 94.56 88 HIS A N 1
ATOM 716 C CA . HIS A 1 88 ? 5.798 -13.253 4.075 1.00 94.56 88 HIS A CA 1
ATOM 717 C C . HIS A 1 88 ? 6.667 -12.109 4.612 1.00 94.56 88 HIS A C 1
ATOM 719 O O . HIS A 1 88 ? 6.217 -10.969 4.621 1.00 94.56 88 HIS A O 1
ATOM 725 N N . ALA A 1 89 ? 7.936 -12.383 4.927 1.00 96.12 89 ALA A N 1
ATOM 726 C CA . ALA A 1 89 ? 8.862 -11.374 5.447 1.00 96.12 89 ALA A CA 1
ATOM 727 C C . ALA A 1 89 ? 9.097 -10.201 4.476 1.00 96.12 89 ALA A C 1
ATOM 729 O O . ALA A 1 89 ? 9.277 -9.065 4.902 1.00 96.12 89 ALA A O 1
ATOM 730 N N . PHE A 1 90 ? 9.080 -10.456 3.162 1.00 96.06 90 PHE A N 1
ATOM 731 C CA . PHE A 1 90 ? 9.197 -9.388 2.167 1.00 96.06 90 PHE A CA 1
ATOM 732 C C . PHE A 1 90 ? 7.963 -8.480 2.191 1.00 96.06 90 PHE A C 1
ATOM 734 O O . PHE A 1 90 ? 8.100 -7.261 2.167 1.00 96.06 90 PHE A O 1
ATOM 741 N N . PHE A 1 91 ? 6.767 -9.070 2.234 1.00 97.31 91 PHE A N 1
ATOM 742 C CA . PHE A 1 91 ? 5.521 -8.307 2.257 1.00 97.31 91 PHE A CA 1
ATOM 743 C C . PHE A 1 91 ? 5.328 -7.548 3.565 1.00 97.31 91 PHE A C 1
ATOM 745 O O . PHE A 1 91 ? 4.891 -6.405 3.514 1.00 97.31 91 PHE A O 1
ATOM 752 N N . GLU A 1 92 ? 5.685 -8.150 4.698 1.00 95.69 92 GLU A N 1
ATOM 753 C CA . GLU A 1 92 ? 5.653 -7.498 6.006 1.00 95.69 92 GLU A CA 1
ATOM 754 C C . GLU A 1 92 ? 6.553 -6.261 6.012 1.00 95.69 92 GLU A C 1
ATOM 756 O O . GLU A 1 92 ? 6.063 -5.156 6.230 1.00 95.69 92 GLU A O 1
ATOM 761 N N . GLN A 1 93 ? 7.821 -6.403 5.612 1.00 95.94 93 GLN A N 1
ATOM 762 C CA . GLN A 1 93 ? 8.740 -5.267 5.556 1.00 95.94 93 GLN A CA 1
ATOM 763 C C . GLN A 1 93 ? 8.294 -4.189 4.557 1.00 95.94 93 GLN A C 1
ATOM 765 O O . GLN A 1 93 ? 8.378 -2.994 4.838 1.00 95.94 93 GLN A O 1
ATOM 770 N N . ALA A 1 94 ? 7.826 -4.589 3.371 1.00 96.25 94 ALA A N 1
ATOM 771 C CA . ALA A 1 94 ? 7.349 -3.649 2.361 1.00 96.25 94 ALA A CA 1
ATOM 772 C C . ALA A 1 94 ? 6.089 -2.897 2.818 1.00 96.25 94 ALA A C 1
ATOM 774 O O . ALA A 1 94 ? 5.916 -1.722 2.492 1.00 96.25 94 ALA A O 1
ATOM 775 N N . PHE A 1 95 ? 5.215 -3.578 3.562 1.00 96.94 95 PHE A N 1
ATOM 776 C CA . PHE A 1 95 ? 4.029 -2.991 4.164 1.00 96.94 95 PHE A CA 1
ATOM 777 C C . PHE A 1 95 ? 4.399 -1.991 5.257 1.00 96.94 95 PHE A C 1
ATOM 779 O O . PHE A 1 95 ? 3.883 -0.881 5.234 1.00 96.94 95 PHE A O 1
ATOM 786 N N . GLU A 1 96 ? 5.306 -2.359 6.164 1.00 96.00 96 GLU A N 1
ATOM 787 C CA . GLU A 1 96 ? 5.800 -1.492 7.242 1.00 96.00 96 GLU A CA 1
ATOM 788 C C . GLU A 1 96 ? 6.427 -0.210 6.709 1.00 96.00 96 GLU A C 1
ATOM 790 O O . GLU A 1 96 ? 6.080 0.873 7.167 1.00 96.00 96 GLU A O 1
ATOM 795 N N . ASN A 1 97 ? 7.289 -0.318 5.695 1.00 94.94 97 ASN A N 1
ATOM 796 C CA . ASN A 1 97 ? 7.928 0.850 5.093 1.00 94.94 97 ASN A CA 1
ATOM 797 C C . ASN A 1 97 ? 6.885 1.817 4.516 1.00 94.94 97 ASN A C 1
ATOM 799 O O . ASN A 1 97 ? 6.917 3.005 4.810 1.00 94.94 97 ASN A O 1
ATOM 803 N N . LEU A 1 98 ? 5.918 1.299 3.746 1.00 95.25 98 LEU A N 1
ATOM 804 C CA . LEU A 1 98 ? 4.828 2.128 3.231 1.00 95.25 98 LEU A CA 1
ATOM 805 C C . LEU A 1 98 ? 3.965 2.691 4.360 1.00 95.25 98 LEU A C 1
ATOM 807 O O . LEU A 1 98 ? 3.519 3.824 4.270 1.00 95.25 98 LEU A O 1
ATOM 811 N N . LEU A 1 99 ? 3.692 1.923 5.409 1.00 94.94 99 LEU A N 1
ATOM 812 C CA . LEU A 1 99 ? 2.873 2.394 6.517 1.00 94.94 99 LEU A CA 1
ATOM 813 C C . LEU A 1 99 ? 3.547 3.557 7.256 1.00 94.94 99 LEU A C 1
ATOM 815 O O . LEU A 1 99 ? 2.866 4.536 7.549 1.00 94.94 99 LEU A O 1
ATOM 819 N N . HIS A 1 100 ? 4.863 3.484 7.464 1.00 93.62 100 HIS A N 1
ATOM 820 C CA . HIS A 1 100 ? 5.656 4.575 8.026 1.00 93.62 100 HIS A CA 1
ATOM 821 C C . HIS A 1 100 ? 5.637 5.826 7.144 1.00 93.62 100 HIS A C 1
ATOM 823 O O . HIS A 1 100 ? 5.361 6.905 7.660 1.00 93.62 100 HIS A O 1
ATOM 829 N N . ASP A 1 101 ? 5.787 5.692 5.820 1.00 93.38 101 ASP A N 1
ATOM 830 C CA . ASP A 1 101 ? 5.648 6.842 4.910 1.00 93.38 101 ASP A CA 1
ATOM 831 C C . ASP A 1 101 ? 4.282 7.537 5.086 1.00 93.38 101 ASP A C 1
ATOM 833 O O . ASP A 1 101 ? 4.160 8.757 4.997 1.00 93.38 101 ASP A O 1
ATOM 837 N N . PHE A 1 102 ? 3.220 6.763 5.330 1.00 93.81 102 PHE A N 1
ATOM 838 C CA . PHE A 1 102 ? 1.883 7.300 5.581 1.00 93.81 102 PHE A CA 1
ATOM 839 C C . PHE A 1 102 ? 1.727 7.933 6.970 1.00 93.81 102 PHE A C 1
ATOM 841 O O . PHE A 1 102 ? 0.942 8.872 7.108 1.00 93.81 102 PHE A O 1
ATOM 848 N N . GLU A 1 103 ? 2.436 7.444 7.987 1.00 92.56 103 GLU A N 1
ATOM 849 C CA . GLU A 1 103 ? 2.496 8.089 9.302 1.00 92.56 103 GLU A CA 1
ATOM 850 C C . GLU A 1 103 ? 3.173 9.461 9.207 1.00 92.56 103 GLU A C 1
ATOM 852 O O . GLU A 1 103 ? 2.602 10.433 9.700 1.00 92.56 103 GLU A O 1
ATOM 857 N N . ASP A 1 104 ? 4.290 9.572 8.482 1.00 91.69 104 ASP A N 1
ATOM 858 C CA . ASP A 1 104 ? 5.008 10.840 8.283 1.00 91.69 104 ASP A CA 1
ATOM 859 C C . ASP A 1 104 ? 4.105 11.917 7.653 1.00 91.69 104 ASP A C 1
ATOM 861 O O . ASP A 1 104 ? 4.099 13.074 8.076 1.00 91.69 104 ASP A O 1
ATOM 865 N N . ILE A 1 105 ? 3.252 11.528 6.698 1.00 90.38 105 ILE A N 1
ATOM 866 C CA . ILE A 1 105 ? 2.251 12.419 6.077 1.00 90.38 105 ILE A CA 1
ATOM 867 C C . ILE A 1 105 ? 1.212 12.909 7.087 1.00 90.38 105 ILE A C 1
ATOM 869 O O . ILE A 1 105 ? 0.675 14.007 6.959 1.00 90.38 105 ILE A O 1
ATOM 873 N N . LEU A 1 106 ? 0.854 12.069 8.055 1.00 87.00 106 LEU A N 1
ATOM 874 C CA . LEU A 1 106 ? -0.141 12.400 9.068 1.00 87.00 106 LEU A CA 1
ATOM 875 C C . LEU A 1 106 ? 0.430 13.256 10.206 1.00 87.00 106 LEU A C 1
ATOM 877 O O . LEU A 1 106 ? -0.354 13.838 10.963 1.00 87.00 106 LEU A O 1
ATOM 881 N N . GLU A 1 107 ? 1.751 13.285 10.367 1.00 86.44 107 GLU A N 1
ATOM 882 C CA . GLU A 1 107 ? 2.463 14.080 11.373 1.00 86.44 107 GLU A CA 1
ATOM 883 C C . GLU A 1 107 ? 2.954 15.441 10.846 1.00 86.44 107 GLU A C 1
ATOM 885 O O . GLU A 1 107 ? 3.275 16.312 11.658 1.00 86.44 107 GLU A O 1
ATOM 890 N N . SER A 1 108 ? 2.963 15.645 9.521 1.00 77.69 108 SER A N 1
ATOM 891 C CA . SER A 1 108 ? 3.300 16.917 8.852 1.00 77.69 108 SER A CA 1
ATOM 892 C C . SER A 1 108 ? 2.176 17.953 8.890 1.00 77.69 108 SER A C 1
ATOM 894 O O . SER A 1 108 ? 2.476 19.143 9.143 1.00 77.69 108 SER A O 1
#